Protein AF-A0A3N9TBX3-F1 (afdb_monomer_lite)

InterPro domains:
  IPR031892 Abi component, membrane-anchored ion channel RexB [PF15968] (1-116)

Secondary structure (DSSP, 8-state):
--TT--GGGSHHHHHHHHHHHHHHHHHHHHHHHHHHHH---TTHHHHHHTTHHHHHHHHHHHHHHHHHHHHHHHHHHHTT---TTHHHHHHHHHHHHHHHHHHHHHHHHHHHHTT-

Structure (mmCIF, N/CA/C/O backbone):
data_AF-A0A3N9TBX3-F1
#
_entry.id   AF-A0A3N9TBX3-F1
#
loop_
_atom_site.group_PDB
_atom_site.id
_atom_site.type_symbol
_atom_site.label_atom_id
_atom_site.label_alt_id
_atom_site.label_comp_id
_atom_site.label_asym_id
_atom_site.label_entity_id
_atom_site.label_seq_id
_atom_site.pdbx_PDB_ins_code
_atom_site.Cartn_x
_atom_site.Cartn_y
_atom_site.Cartn_z
_atom_site.occupancy
_atom_site.B_iso_or_equiv
_atom_site.auth_seq_id
_atom_site.auth_comp_id
_atom_site.auth_asym_id
_atom_site.auth_atom_id
_atom_site.pdbx_PDB_model_num
ATOM 1 N N . TYR A 1 1 ? -6.651 7.369 -26.251 1.00 46.34 1 TYR A N 1
ATOM 2 C CA . TYR A 1 1 ? -5.213 7.118 -26.466 1.00 46.34 1 TYR A CA 1
ATOM 3 C C . TYR A 1 1 ? -4.564 8.477 -26.693 1.00 46.34 1 TYR A C 1
ATOM 5 O O . TYR A 1 1 ? -4.823 9.072 -27.727 1.00 46.34 1 TYR A O 1
ATOM 13 N N . ILE A 1 2 ? -3.878 9.047 -25.696 1.00 44.91 2 ILE A N 1
ATOM 14 C CA . ILE A 1 2 ? -3.296 10.399 -25.801 1.00 44.91 2 ILE A CA 1
ATOM 15 C C . ILE A 1 2 ? -1.804 10.235 -26.137 1.00 44.91 2 ILE A C 1
ATOM 17 O O . ILE A 1 2 ? -1.061 9.719 -25.299 1.00 44.91 2 ILE A O 1
ATOM 21 N N . PRO A 1 3 ? -1.350 10.598 -27.349 1.00 40.47 3 PRO A N 1
ATOM 22 C CA . PRO A 1 3 ? 0.051 10.475 -27.733 1.00 40.47 3 PRO A CA 1
ATOM 23 C C . PRO A 1 3 ? 0.861 11.570 -27.022 1.00 40.47 3 PRO A C 1
ATOM 25 O O . PRO A 1 3 ? 0.554 12.749 -27.152 1.00 40.47 3 PRO A O 1
ATOM 28 N N . GLY A 1 4 ? 1.867 11.182 -26.232 1.00 47.19 4 GLY A N 1
ATOM 29 C CA . GLY A 1 4 ? 2.751 12.113 -25.508 1.00 47.19 4 GLY A CA 1
ATOM 30 C C . GLY A 1 4 ? 2.818 11.895 -23.994 1.00 47.19 4 GLY A C 1
ATOM 31 O O . GLY A 1 4 ? 3.820 12.236 -23.379 1.00 47.19 4 GLY A O 1
ATOM 32 N N . VAL A 1 5 ? 1.831 11.221 -23.394 1.00 52.00 5 VAL A N 1
ATOM 33 C CA . VAL A 1 5 ? 1.862 10.780 -21.980 1.00 52.00 5 VAL A CA 1
ATOM 34 C C . VAL A 1 5 ? 2.450 9.371 -21.878 1.00 52.00 5 VAL A C 1
ATOM 36 O O . VAL A 1 5 ? 1.905 8.463 -21.257 1.00 52.00 5 VAL A O 1
ATOM 39 N N . SER A 1 6 ? 3.565 9.144 -22.570 1.00 51.53 6 SER A N 1
ATOM 40 C CA . SER A 1 6 ? 4.293 7.893 -22.431 1.00 51.53 6 SER A CA 1
ATOM 41 C C . SER A 1 6 ? 5.293 8.061 -21.298 1.00 51.53 6 SER A C 1
ATOM 43 O O . SER A 1 6 ? 6.349 8.665 -21.477 1.00 51.53 6 SER A O 1
ATOM 45 N N . PHE A 1 7 ? 5.012 7.457 -20.142 1.00 53.84 7 PHE A N 1
ATOM 46 C CA . PHE A 1 7 ? 5.987 7.289 -19.052 1.00 53.84 7 PHE A CA 1
ATOM 47 C C . PHE A 1 7 ? 7.228 6.471 -19.471 1.00 53.84 7 PHE A C 1
ATOM 49 O O . PHE A 1 7 ? 8.077 6.146 -18.647 1.00 53.84 7 PHE A O 1
ATOM 56 N N . SER A 1 8 ? 7.371 6.155 -20.762 1.00 53.53 8 SER A N 1
ATOM 57 C CA . SER A 1 8 ? 8.528 5.494 -21.342 1.00 53.53 8 SER A CA 1
ATOM 58 C C . SER A 1 8 ? 9.837 6.270 -21.207 1.00 53.53 8 SER A C 1
ATOM 60 O O . SER A 1 8 ? 10.879 5.632 -21.271 1.00 53.53 8 SER A O 1
ATOM 62 N N . ALA A 1 9 ? 9.801 7.591 -21.003 1.00 55.62 9 ALA A N 1
ATOM 63 C CA . ALA A 1 9 ? 11.009 8.408 -20.848 1.00 55.62 9 ALA A CA 1
ATOM 64 C C . ALA A 1 9 ? 11.557 8.470 -19.404 1.00 55.62 9 ALA A C 1
ATOM 66 O O . ALA A 1 9 ? 12.720 8.801 -19.224 1.00 55.62 9 ALA A O 1
ATOM 67 N N . HIS A 1 10 ? 10.748 8.153 -18.381 1.00 66.12 10 HIS A N 1
ATOM 68 C CA . HIS A 1 10 ? 11.128 8.257 -16.958 1.00 66.12 10 HIS A CA 1
ATOM 69 C C . HIS A 1 10 ? 10.683 7.016 -16.159 1.00 66.12 10 HIS A C 1
ATOM 71 O O . HIS A 1 10 ? 10.139 7.126 -15.058 1.00 66.12 10 HIS A O 1
ATOM 77 N N . ARG A 1 11 ? 10.871 5.816 -16.729 1.00 68.50 11 ARG A N 1
ATOM 78 C CA . ARG A 1 11 ? 10.445 4.546 -16.106 1.00 68.50 11 ARG A CA 1
ATOM 79 C C . ARG A 1 11 ? 11.162 4.267 -14.793 1.00 68.50 11 ARG A C 1
ATOM 81 O O . ARG A 1 11 ? 10.521 3.802 -13.860 1.00 68.50 11 ARG A O 1
ATOM 88 N N . ASP A 1 12 ? 12.440 4.617 -14.710 1.00 69.25 12 ASP A N 1
ATOM 89 C CA . ASP A 1 12 ? 13.254 4.381 -13.517 1.00 69.25 12 ASP A CA 1
ATOM 90 C C . ASP A 1 12 ? 12.765 5.237 -12.344 1.00 69.25 12 ASP A C 1
ATOM 92 O O . ASP A 1 12 ? 12.558 4.735 -11.240 1.00 69.25 12 ASP A O 1
ATOM 96 N N . GLY A 1 13 ? 12.474 6.518 -12.604 1.00 74.19 13 GLY A N 1
ATOM 97 C CA . GLY A 1 13 ? 11.905 7.427 -11.608 1.00 74.19 13 GLY A CA 1
ATOM 98 C C . GLY A 1 13 ? 10.508 7.000 -11.154 1.00 74.19 13 GLY A C 1
ATOM 99 O O . GLY A 1 13 ? 10.207 7.046 -9.961 1.00 74.19 13 GLY A O 1
ATOM 100 N N . LEU A 1 14 ? 9.669 6.533 -12.083 1.00 76.44 14 LEU A N 1
ATOM 101 C CA . LEU A 1 14 ? 8.318 6.058 -11.778 1.00 76.44 14 LEU A CA 1
ATOM 102 C C . LEU A 1 14 ? 8.330 4.719 -11.023 1.00 76.44 14 LEU A C 1
ATOM 104 O O . LEU A 1 14 ? 7.591 4.545 -10.059 1.00 76.44 14 LEU A O 1
ATOM 108 N N . GLY A 1 15 ? 9.197 3.786 -11.413 1.00 78.88 15 GLY A N 1
ATOM 109 C CA . GLY A 1 15 ? 9.381 2.508 -10.726 1.00 78.88 15 GLY A CA 1
ATOM 110 C C . GLY A 1 15 ? 9.911 2.687 -9.304 1.00 78.88 15 GLY A C 1
ATOM 111 O O . GLY A 1 15 ? 9.353 2.121 -8.363 1.00 78.88 15 GLY A O 1
ATOM 112 N N . ALA A 1 16 ? 10.923 3.544 -9.127 1.00 79.44 16 ALA A N 1
ATOM 113 C CA . ALA A 1 16 ? 11.486 3.866 -7.817 1.00 79.44 16 ALA A CA 1
ATOM 114 C C . ALA A 1 16 ? 10.463 4.543 -6.890 1.00 79.44 16 ALA A C 1
ATOM 116 O O . ALA A 1 16 ? 10.354 4.180 -5.717 1.00 79.44 16 ALA A O 1
ATOM 117 N N . THR A 1 17 ? 9.671 5.491 -7.404 1.00 83.38 17 THR A N 1
ATOM 118 C CA . THR A 1 17 ? 8.619 6.151 -6.610 1.00 83.38 17 THR A CA 1
ATOM 119 C C . THR A 1 17 ? 7.472 5.209 -6.265 1.00 83.38 17 THR A C 1
ATOM 121 O O . THR A 1 17 ? 7.045 5.203 -5.113 1.00 83.38 17 THR A O 1
ATOM 124 N N . LEU A 1 18 ? 7.013 4.369 -7.199 1.00 83.62 18 LEU A N 1
ATOM 125 C CA . LEU A 1 18 ? 5.983 3.362 -6.918 1.00 83.62 18 LEU A CA 1
ATOM 126 C C . LEU A 1 18 ? 6.446 2.330 -5.891 1.00 83.62 18 LEU A C 1
ATOM 128 O O . LEU A 1 18 ? 5.690 1.998 -4.981 1.00 83.62 18 LEU A O 1
ATOM 132 N N . SER A 1 19 ? 7.686 1.848 -6.004 1.00 83.31 19 SER A N 1
ATOM 133 C CA . SER A 1 19 ? 8.257 0.912 -5.034 1.00 83.31 19 SER A CA 1
ATOM 134 C C . SER A 1 19 ? 8.386 1.557 -3.649 1.00 83.31 19 SER A C 1
ATOM 136 O O . SER A 1 19 ? 7.954 0.969 -2.659 1.00 83.31 19 SER A O 1
ATOM 138 N N . SER A 1 20 ? 8.883 2.796 -3.566 1.00 85.94 20 SER A N 1
ATOM 139 C CA . SER A 1 20 ? 9.004 3.527 -2.296 1.00 85.94 20 SER A CA 1
ATOM 140 C C . SER A 1 20 ? 7.641 3.814 -1.649 1.00 85.94 20 SER A C 1
ATOM 142 O O . SER A 1 20 ? 7.452 3.583 -0.451 1.00 85.94 20 SER A O 1
ATOM 144 N N . TYR A 1 21 ? 6.656 4.238 -2.449 1.00 86.12 21 TYR A N 1
ATOM 145 C CA . TYR A 1 21 ? 5.272 4.428 -2.014 1.00 86.1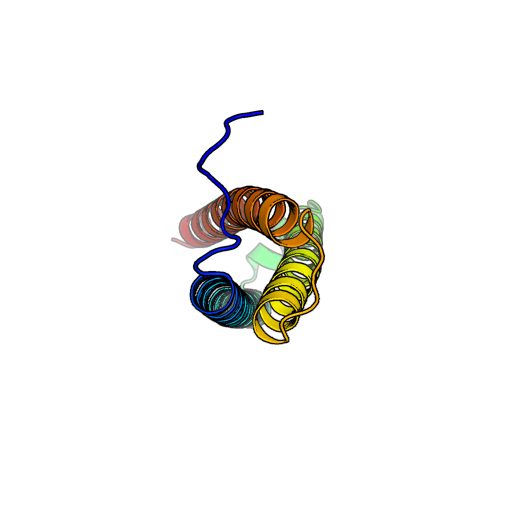2 21 TYR A CA 1
ATOM 146 C C . TYR A 1 21 ? 4.668 3.128 -1.473 1.00 86.12 21 TYR A C 1
ATOM 148 O O . TYR A 1 21 ? 4.186 3.099 -0.340 1.00 86.12 21 TYR A O 1
ATOM 156 N N . ALA A 1 22 ? 4.738 2.046 -2.254 1.00 85.38 22 ALA A N 1
ATOM 157 C CA . ALA A 1 22 ? 4.168 0.763 -1.871 1.00 85.38 22 ALA A CA 1
ATOM 158 C C . ALA A 1 22 ? 4.836 0.209 -0.603 1.00 85.38 22 ALA A C 1
ATOM 160 O O . ALA A 1 22 ? 4.143 -0.208 0.320 1.00 85.38 22 ALA A O 1
ATOM 161 N N . GLY A 1 23 ? 6.167 0.285 -0.508 1.00 84.56 23 GLY A N 1
ATOM 162 C CA . GLY A 1 23 ? 6.913 -0.148 0.675 1.00 84.56 23 GLY A CA 1
ATOM 163 C C . GLY A 1 23 ? 6.541 0.640 1.934 1.00 84.56 23 GLY A C 1
ATOM 164 O O . GLY A 1 23 ? 6.285 0.050 2.984 1.00 84.56 23 GLY A O 1
ATOM 165 N N . THR A 1 24 ? 6.434 1.967 1.823 1.00 87.50 24 THR A N 1
ATOM 166 C CA . THR A 1 24 ? 6.035 2.834 2.945 1.00 87.50 24 THR A CA 1
ATOM 167 C C . THR A 1 24 ? 4.618 2.514 3.417 1.00 87.50 24 THR A C 1
ATOM 169 O O . THR A 1 24 ? 4.368 2.379 4.614 1.00 87.50 24 THR A O 1
ATOM 172 N N . MET A 1 25 ? 3.684 2.339 2.484 1.00 85.50 25 MET A N 1
ATOM 173 C CA . MET A 1 25 ? 2.294 2.035 2.816 1.00 85.50 25 MET A CA 1
ATOM 174 C C . MET A 1 25 ? 2.122 0.626 3.398 1.00 85.50 25 MET A C 1
ATOM 176 O O . MET A 1 2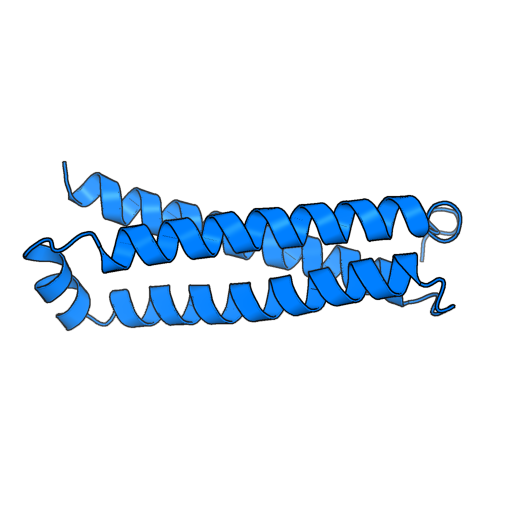5 ? 1.328 0.449 4.320 1.00 85.50 25 MET A O 1
ATOM 180 N N . ILE A 1 26 ? 2.911 -0.360 2.953 1.00 86.69 26 ILE A N 1
ATOM 181 C CA . ILE A 1 26 ? 2.975 -1.686 3.588 1.00 86.69 26 ILE A CA 1
ATOM 182 C C . ILE A 1 26 ? 3.426 -1.562 5.050 1.00 86.69 26 ILE A C 1
ATOM 184 O O . ILE A 1 26 ? 2.814 -2.166 5.931 1.00 86.69 26 ILE A O 1
ATOM 188 N N . ALA A 1 27 ? 4.450 -0.751 5.334 1.00 85.25 27 ALA A N 1
ATOM 189 C CA . ALA A 1 27 ? 4.915 -0.531 6.703 1.00 85.25 27 ALA A CA 1
ATOM 190 C C . ALA A 1 27 ? 3.831 0.113 7.587 1.00 85.25 27 ALA A C 1
ATOM 192 O O . ALA A 1 27 ? 3.609 -0.334 8.714 1.00 85.25 27 ALA A O 1
ATOM 193 N N . ILE A 1 28 ? 3.108 1.110 7.062 1.00 85.44 28 ILE A N 1
ATOM 194 C CA . ILE A 1 28 ? 1.984 1.756 7.761 1.00 85.44 28 ILE A CA 1
ATOM 195 C C . ILE A 1 28 ? 0.856 0.752 8.027 1.00 85.44 28 ILE A C 1
ATOM 197 O O . ILE A 1 28 ? 0.324 0.709 9.138 1.00 85.44 28 ILE A O 1
ATOM 201 N N . LEU A 1 29 ? 0.517 -0.092 7.046 1.00 82.00 29 LEU A N 1
ATOM 202 C CA . LEU A 1 29 ? -0.473 -1.154 7.221 1.00 82.00 29 LEU A CA 1
ATOM 203 C C . LEU A 1 29 ? -0.050 -2.114 8.346 1.00 82.00 29 LEU A C 1
ATOM 205 O O . LEU A 1 29 ? -0.828 -2.362 9.264 1.00 82.00 29 LEU A O 1
ATOM 209 N N . ILE A 1 30 ? 1.189 -2.609 8.340 1.00 82.88 30 ILE A N 1
ATOM 210 C CA . ILE A 1 30 ? 1.679 -3.518 9.390 1.00 82.88 30 ILE A CA 1
ATOM 211 C C . ILE A 1 30 ? 1.624 -2.853 10.773 1.00 82.88 30 ILE A C 1
ATOM 213 O O . ILE A 1 30 ? 1.179 -3.480 11.740 1.00 82.88 30 ILE A O 1
ATOM 217 N N . ALA A 1 31 ? 2.026 -1.583 10.879 1.00 82.69 31 ALA A N 1
ATOM 218 C CA . ALA A 1 31 ? 1.977 -0.834 12.132 1.00 82.69 31 ALA A CA 1
ATOM 219 C C . ALA A 1 31 ? 0.540 -0.702 12.663 1.00 82.69 31 ALA A C 1
ATOM 221 O O . ALA A 1 31 ? 0.277 -0.981 13.833 1.00 82.69 31 ALA A O 1
ATOM 222 N N . ALA A 1 32 ? -0.407 -0.350 11.794 1.00 77.69 32 ALA A N 1
ATOM 223 C CA . ALA A 1 32 ? -1.813 -0.218 12.152 1.00 77.69 32 ALA A CA 1
ATOM 224 C C . ALA A 1 32 ? -2.477 -1.566 12.494 1.00 77.69 32 ALA A C 1
ATOM 226 O O . ALA A 1 32 ? -3.255 -1.635 13.445 1.00 77.69 32 ALA A O 1
ATOM 227 N N . LEU A 1 33 ? -2.125 -2.659 11.805 1.00 75.94 33 LEU A N 1
ATOM 228 C CA . LEU A 1 33 ? -2.577 -4.010 12.158 1.00 75.94 33 LEU A CA 1
ATOM 229 C C . LEU A 1 33 ? -2.048 -4.424 13.539 1.00 75.94 33 LEU A C 1
ATOM 231 O O . LEU A 1 33 ? -2.792 -4.954 14.363 1.00 75.94 33 LEU A O 1
ATOM 235 N N . THR A 1 34 ? -0.773 -4.140 13.811 1.00 79.38 34 THR A N 1
ATOM 236 C CA . THR A 1 34 ? -0.143 -4.409 15.112 1.00 79.38 34 THR A CA 1
ATOM 237 C C . THR A 1 34 ? -0.818 -3.605 16.221 1.00 79.38 34 THR A C 1
ATOM 239 O O . THR A 1 34 ? -1.106 -4.155 17.282 1.00 79.38 34 THR A O 1
ATOM 242 N N . PHE A 1 35 ? -1.142 -2.334 15.967 1.00 75.25 35 PHE A N 1
ATOM 243 C CA . PHE A 1 35 ? -1.913 -1.500 16.890 1.00 75.25 35 PHE A CA 1
ATOM 244 C C . PHE A 1 35 ? -3.314 -2.076 17.149 1.00 75.25 35 PHE A C 1
ATOM 246 O O . PHE A 1 35 ? -3.743 -2.166 18.298 1.00 75.25 35 PHE A O 1
ATOM 253 N N . LEU A 1 36 ? -4.003 -2.536 16.103 1.00 71.56 36 LEU A N 1
ATOM 254 C CA . LEU A 1 36 ? -5.341 -3.119 16.204 1.00 71.56 36 LEU A CA 1
ATOM 255 C C . LEU A 1 36 ? -5.347 -4.448 16.981 1.00 71.56 36 LEU A C 1
ATOM 257 O O . LEU A 1 36 ? -6.248 -4.676 17.784 1.00 71.56 36 LEU A O 1
ATOM 261 N N . ILE A 1 37 ? -4.336 -5.304 16.792 1.00 69.88 37 ILE A N 1
ATOM 262 C CA . ILE A 1 37 ? -4.169 -6.566 17.541 1.00 69.88 37 ILE A CA 1
ATOM 263 C C . ILE A 1 37 ? -3.733 -6.300 18.991 1.00 69.88 37 ILE A C 1
ATOM 265 O O . ILE A 1 37 ? -4.195 -6.977 19.912 1.00 69.88 37 ILE A O 1
ATOM 269 N N . GLY A 1 38 ? -2.837 -5.332 19.201 1.00 66.12 38 GLY A N 1
ATOM 270 C CA . GLY A 1 38 ? -2.297 -4.968 20.512 1.00 66.12 38 GLY A CA 1
ATOM 271 C C . GLY A 1 38 ? -3.287 -4.213 21.403 1.00 66.12 38 GLY A C 1
ATOM 272 O O . GLY A 1 38 ? -3.210 -4.315 22.628 1.00 66.12 38 GLY A O 1
ATOM 273 N N . SER A 1 39 ? -4.251 -3.501 20.811 1.00 64.44 39 SER A N 1
ATOM 274 C CA . SER A 1 39 ? -5.349 -2.849 21.527 1.00 64.44 39 SER A CA 1
ATOM 275 C C . SER A 1 39 ? -6.285 -3.909 22.115 1.00 64.44 39 SER A C 1
ATOM 277 O O . SER A 1 39 ? -7.240 -4.355 21.494 1.00 64.44 39 SER A O 1
ATOM 279 N N . ARG A 1 40 ? -6.010 -4.387 23.331 1.00 53.81 40 ARG A N 1
ATOM 280 C CA . ARG A 1 40 ? -6.816 -5.412 24.017 1.00 53.81 40 ARG A CA 1
ATOM 281 C C . ARG A 1 40 ? -7.999 -4.771 24.756 1.00 53.81 40 ARG A C 1
ATOM 283 O O . ARG A 1 40 ? -8.110 -4.877 25.975 1.00 53.81 40 ARG A O 1
ATOM 290 N N . THR A 1 41 ? -8.891 -4.096 24.034 1.00 55.69 41 THR A N 1
ATOM 291 C CA . THR A 1 41 ? -10.038 -3.391 24.638 1.00 55.69 41 THR A CA 1
ATOM 292 C C . THR A 1 41 ? -11.281 -4.286 24.689 1.00 55.69 41 THR A C 1
ATOM 294 O O . THR A 1 41 ? -11.682 -4.874 23.686 1.00 55.69 41 THR A O 1
ATOM 297 N N . ARG A 1 42 ? -11.950 -4.366 25.854 1.00 53.53 42 ARG A N 1
ATOM 298 C CA . ARG A 1 42 ? -13.162 -5.187 26.117 1.00 53.53 42 ARG A CA 1
ATOM 299 C C . ARG A 1 42 ? -14.314 -4.996 25.104 1.00 53.53 42 ARG A C 1
ATOM 301 O O . ARG A 1 42 ? -15.160 -5.878 25.002 1.00 53.53 42 ARG A O 1
ATOM 308 N N . ARG A 1 43 ? -14.354 -3.893 24.340 1.00 52.97 43 ARG A N 1
ATOM 309 C CA . ARG A 1 43 ? -15.338 -3.646 23.260 1.00 52.97 43 ARG A CA 1
ATOM 310 C C . ARG A 1 43 ? -14.974 -4.243 21.899 1.00 52.97 43 ARG A C 1
ATOM 312 O O . ARG A 1 43 ? -15.895 -4.520 21.137 1.00 52.97 43 ARG A O 1
ATOM 319 N N . LEU A 1 44 ? -13.704 -4.544 21.611 1.00 52.88 44 LEU A N 1
ATOM 320 C CA . LEU A 1 44 ? -13.350 -5.288 20.394 1.00 52.88 44 LEU A CA 1
ATOM 321 C C . LEU A 1 44 ? -13.945 -6.697 20.406 1.00 52.88 44 LEU A C 1
ATOM 323 O O . LEU A 1 44 ? -14.255 -7.223 19.349 1.00 52.88 44 LEU A O 1
ATOM 327 N N . ALA A 1 45 ? -14.201 -7.279 21.582 1.00 51.81 45 ALA A N 1
ATOM 328 C CA . ALA A 1 45 ? -14.944 -8.533 21.695 1.00 51.81 45 ALA A CA 1
ATOM 329 C C . ALA A 1 45 ? -16.409 -8.404 21.222 1.00 51.81 45 ALA A C 1
ATOM 331 O O . ALA A 1 45 ? -16.895 -9.303 20.547 1.00 51.81 45 ALA A O 1
ATOM 332 N N . LYS A 1 46 ? -17.077 -7.269 21.492 1.00 48.97 46 LYS A N 1
ATOM 333 C CA . LYS A 1 46 ? -18.448 -6.983 21.018 1.00 48.97 46 LYS A CA 1
ATOM 334 C C . LYS A 1 46 ? -18.505 -6.633 19.526 1.00 48.97 46 LYS A C 1
ATOM 336 O O . LYS A 1 46 ? -19.432 -7.038 18.839 1.00 48.97 46 LYS A O 1
ATOM 341 N N . ILE A 1 47 ? -17.501 -5.924 19.005 1.00 52.41 47 ILE A N 1
ATOM 342 C CA . ILE A 1 47 ? -17.392 -5.601 17.567 1.00 52.41 47 ILE A CA 1
ATOM 343 C C . ILE A 1 47 ? -16.973 -6.844 16.751 1.00 52.41 47 ILE A C 1
ATOM 345 O O . ILE A 1 47 ? -17.388 -7.018 15.604 1.00 52.41 47 ILE A O 1
ATOM 349 N N . ARG A 1 48 ? -16.206 -7.759 17.360 1.00 52.03 48 ARG A N 1
ATOM 350 C CA . ARG A 1 48 ? -15.885 -9.094 16.828 1.00 52.03 48 ARG A CA 1
ATOM 351 C C . ARG A 1 48 ? -17.123 -9.988 16.704 1.00 52.03 48 ARG A C 1
ATOM 353 O O . ARG A 1 48 ? -17.182 -10.783 15.774 1.00 52.03 48 ARG A O 1
ATOM 360 N N . GLU A 1 49 ? -18.108 -9.824 17.585 1.00 51.25 49 GLU A N 1
ATOM 361 C CA . GLU A 1 49 ? -19.385 -10.558 17.562 1.00 51.25 49 GLU A CA 1
ATOM 362 C C . GLU A 1 49 ? -20.316 -10.099 16.418 1.00 51.25 49 GLU A C 1
ATOM 364 O O . GLU A 1 49 ? -21.100 -10.891 15.909 1.00 51.25 49 GLU A O 1
ATOM 369 N N . TYR A 1 50 ? -20.159 -8.860 15.932 1.00 53.75 50 TYR A N 1
ATOM 370 C CA . TYR A 1 50 ? -20.918 -8.297 14.801 1.00 53.75 50 TYR A CA 1
ATOM 371 C C . TYR A 1 50 ? -20.274 -8.526 13.415 1.00 53.75 50 TYR A C 1
ATOM 373 O O . TYR A 1 50 ? -20.779 -8.033 12.409 1.00 53.75 50 TYR A O 1
ATOM 381 N N . GLY A 1 51 ? -19.144 -9.243 13.324 1.00 59.25 51 GLY A N 1
ATOM 382 C CA . GLY A 1 51 ? -18.469 -9.558 12.051 1.00 59.25 51 GLY A CA 1
ATOM 383 C C . GLY A 1 51 ? -17.680 -8.403 11.407 1.00 59.25 51 GLY A C 1
ATOM 384 O O . GLY A 1 51 ? -16.933 -8.622 10.451 1.00 59.25 51 GLY A O 1
ATOM 385 N N . TYR A 1 52 ? -17.763 -7.190 11.961 1.00 62.62 52 TYR A N 1
ATOM 386 C CA . TYR A 1 52 ? -17.086 -5.995 11.443 1.00 62.62 52 TYR A CA 1
ATOM 387 C C . TYR A 1 52 ? -15.555 -6.123 11.490 1.00 62.62 52 TYR A C 1
ATOM 389 O O . TYR A 1 52 ? -14.859 -5.761 10.544 1.00 62.62 52 TYR A O 1
ATOM 397 N N . MET A 1 53 ? -15.020 -6.734 12.553 1.00 63.75 53 MET A N 1
ATOM 398 C CA . MET A 1 53 ? -13.576 -6.941 12.707 1.00 63.75 53 MET A CA 1
ATOM 399 C C . MET A 1 53 ? -13.004 -7.885 11.632 1.00 63.75 53 MET A C 1
ATOM 401 O O . MET A 1 53 ? -11.894 -7.674 11.151 1.00 63.75 53 MET A O 1
ATOM 405 N N . THR A 1 54 ? -13.781 -8.885 11.200 1.00 65.44 54 THR A N 1
ATOM 406 C CA . THR A 1 54 ? -13.397 -9.801 10.115 1.00 65.44 54 THR A CA 1
ATOM 407 C C . THR A 1 54 ? -13.341 -9.073 8.775 1.00 65.44 54 THR A C 1
ATOM 409 O O . THR A 1 54 ? -12.389 -9.258 8.023 1.00 65.44 54 THR A O 1
ATOM 412 N N . SER A 1 55 ? -14.312 -8.195 8.497 1.00 69.19 55 SER A N 1
ATOM 413 C CA . SER A 1 55 ? -14.317 -7.388 7.271 1.00 69.19 55 SER A CA 1
ATOM 414 C C . SER A 1 55 ? -13.104 -6.460 7.193 1.00 69.19 55 SER A C 1
ATOM 416 O O . SER A 1 55 ? -12.469 -6.381 6.145 1.00 69.19 55 SER A O 1
ATOM 418 N N . VAL A 1 56 ? -12.739 -5.799 8.298 1.00 72.19 56 VAL A N 1
ATOM 419 C CA . VAL A 1 56 ? -11.562 -4.912 8.349 1.00 72.19 56 VAL A CA 1
ATOM 420 C C . VAL A 1 56 ? -10.273 -5.693 8.079 1.00 72.19 56 VAL A C 1
ATOM 422 O O . VAL A 1 56 ? -9.450 -5.253 7.281 1.00 72.19 56 VAL A O 1
ATOM 425 N N . VAL A 1 57 ? -10.113 -6.880 8.677 1.00 72.81 57 VAL A N 1
ATOM 426 C CA . VAL A 1 57 ? -8.937 -7.742 8.455 1.00 72.81 57 VAL A CA 1
ATOM 427 C C . VAL A 1 57 ? -8.855 -8.235 7.006 1.00 72.81 57 VAL A C 1
ATOM 429 O O . VAL A 1 57 ? -7.765 -8.261 6.438 1.00 72.81 57 VAL A O 1
ATOM 432 N N . ILE A 1 58 ? -9.987 -8.587 6.386 1.00 76.62 58 ILE A N 1
ATOM 433 C CA . ILE A 1 58 ? -10.030 -9.015 4.978 1.00 76.62 58 ILE A CA 1
ATOM 434 C C . ILE A 1 58 ? -9.610 -7.875 4.047 1.00 76.62 58 ILE A C 1
ATOM 436 O O . ILE A 1 58 ? -8.779 -8.094 3.169 1.00 76.62 58 ILE A O 1
ATOM 440 N N . VAL A 1 59 ? -10.133 -6.661 4.247 1.00 78.50 59 VAL A N 1
ATOM 441 C CA . VAL A 1 59 ? -9.741 -5.497 3.433 1.00 78.50 59 VAL A CA 1
ATOM 442 C C . VAL A 1 59 ? -8.256 -5.185 3.634 1.00 78.50 59 VAL A C 1
ATOM 444 O O . VAL A 1 59 ? -7.551 -4.959 2.658 1.00 78.50 59 VAL A O 1
ATOM 447 N N . TYR A 1 60 ? -7.747 -5.289 4.866 1.00 77.88 60 TYR A N 1
ATOM 448 C CA . TYR A 1 60 ? -6.316 -5.167 5.160 1.00 77.88 60 TYR A CA 1
ATOM 449 C C . TYR A 1 60 ? -5.458 -6.173 4.383 1.00 77.88 60 TYR A C 1
ATOM 451 O O . TYR A 1 60 ? -4.438 -5.801 3.802 1.00 77.88 60 TYR A O 1
ATOM 459 N N . ALA A 1 61 ? -5.869 -7.443 4.363 1.00 76.25 61 ALA A N 1
ATOM 460 C CA . ALA A 1 61 ? -5.161 -8.501 3.650 1.00 76.25 61 ALA A CA 1
ATOM 461 C C . ALA A 1 61 ? -5.207 -8.297 2.126 1.00 76.25 61 ALA A C 1
ATOM 463 O O . ALA A 1 61 ? -4.191 -8.469 1.456 1.00 76.25 61 ALA A O 1
ATOM 464 N N . LEU A 1 62 ? -6.357 -7.883 1.582 1.00 81.56 62 LEU A N 1
ATOM 465 C CA . LEU A 1 62 ? -6.507 -7.569 0.159 1.00 81.56 62 LEU A CA 1
ATOM 466 C C . LEU A 1 62 ? -5.632 -6.380 -0.249 1.00 81.56 62 LEU A C 1
ATOM 468 O O . LEU A 1 62 ? -4.892 -6.483 -1.225 1.00 81.56 62 LEU A O 1
ATOM 472 N N . SER A 1 63 ? -5.640 -5.296 0.532 1.00 82.94 63 SER A N 1
ATOM 473 C CA . SER A 1 63 ? -4.759 -4.151 0.299 1.00 82.94 63 SER A CA 1
ATOM 474 C C . SER A 1 63 ? -3.288 -4.549 0.393 1.00 82.94 63 SER A C 1
ATOM 476 O O . SER A 1 63 ? -2.498 -4.145 -0.449 1.00 82.94 63 SER A O 1
ATOM 478 N N . PHE A 1 64 ? -2.896 -5.400 1.344 1.00 81.25 64 PHE A N 1
ATOM 479 C CA . PHE A 1 64 ? -1.514 -5.879 1.432 1.00 81.25 64 PHE A CA 1
ATOM 480 C C . PHE A 1 64 ? -1.057 -6.609 0.157 1.00 81.25 64 PHE A C 1
ATOM 482 O O . PHE A 1 64 ? 0.042 -6.358 -0.336 1.00 81.25 64 PHE A O 1
ATOM 489 N N . VAL A 1 65 ? -1.903 -7.477 -0.409 1.00 84.00 65 VAL A N 1
ATOM 490 C CA . VAL A 1 65 ? -1.606 -8.171 -1.675 1.00 84.00 65 VAL A CA 1
ATOM 491 C C . VAL A 1 65 ? -1.521 -7.184 -2.841 1.00 84.00 65 VAL A C 1
ATOM 493 O O . VAL A 1 65 ? -0.605 -7.280 -3.658 1.00 84.00 65 VAL A O 1
ATOM 496 N N . GLU A 1 66 ? -2.434 -6.216 -2.901 1.00 83.12 66 GLU A N 1
ATOM 497 C CA . GLU A 1 66 ? -2.470 -5.189 -3.945 1.00 83.12 66 GLU A CA 1
ATOM 498 C C . GLU A 1 66 ? -1.210 -4.308 -3.922 1.00 83.12 66 GLU A C 1
ATOM 500 O O . GLU A 1 66 ? -0.548 -4.125 -4.946 1.00 83.12 66 GLU A O 1
ATOM 505 N N . LEU A 1 67 ? -0.803 -3.852 -2.734 1.00 82.88 67 LEU A N 1
ATOM 506 C CA . LEU A 1 67 ? 0.434 -3.100 -2.547 1.00 82.88 67 LEU A CA 1
ATOM 507 C C . LEU A 1 67 ? 1.684 -3.942 -2.813 1.00 82.88 67 LEU A C 1
ATOM 509 O O . LEU A 1 67 ? 2.655 -3.422 -3.358 1.00 82.88 67 LEU A O 1
ATOM 513 N N . GLY A 1 68 ? 1.668 -5.233 -2.477 1.00 82.44 68 GLY A N 1
ATOM 514 C CA . GLY A 1 68 ? 2.734 -6.162 -2.847 1.00 82.44 68 GLY A CA 1
ATOM 515 C C . GLY A 1 68 ? 2.895 -6.255 -4.366 1.00 82.44 68 GLY A C 1
ATOM 516 O O . GLY A 1 68 ? 3.999 -6.094 -4.885 1.00 82.44 68 GLY A O 1
ATOM 517 N N . ALA A 1 69 ? 1.792 -6.427 -5.100 1.00 81.38 69 ALA A N 1
ATOM 518 C CA . ALA A 1 69 ? 1.804 -6.433 -6.562 1.00 81.38 69 ALA A CA 1
ATOM 519 C C . ALA A 1 69 ? 2.293 -5.094 -7.143 1.00 81.38 69 ALA A C 1
ATOM 521 O O . ALA A 1 69 ? 3.082 -5.086 -8.092 1.00 81.38 69 ALA A O 1
ATOM 522 N N . LEU A 1 70 ? 1.889 -3.967 -6.546 1.00 84.12 70 LEU A N 1
ATOM 523 C CA . LEU A 1 70 ? 2.347 -2.633 -6.935 1.00 84.12 70 LEU A CA 1
ATOM 524 C C . LEU A 1 70 ? 3.853 -2.447 -6.695 1.00 84.12 70 LEU A C 1
ATOM 526 O O . LEU A 1 70 ? 4.552 -1.909 -7.555 1.00 84.12 70 LEU A O 1
ATOM 530 N N . PHE A 1 71 ? 4.365 -2.938 -5.565 1.00 81.88 71 PHE A N 1
ATOM 531 C CA . PHE A 1 71 ? 5.787 -2.915 -5.226 1.00 81.88 71 PHE A CA 1
ATOM 532 C C . PHE A 1 71 ? 6.616 -3.695 -6.251 1.00 81.88 71 PHE A C 1
ATOM 534 O O . PHE A 1 71 ? 7.600 -3.173 -6.778 1.00 81.88 71 PHE A O 1
ATOM 541 N N . PHE A 1 72 ? 6.180 -4.910 -6.601 1.00 79.94 72 PHE A N 1
ATOM 542 C CA . PHE A 1 72 ? 6.825 -5.709 -7.643 1.00 79.94 72 PHE A CA 1
ATOM 543 C 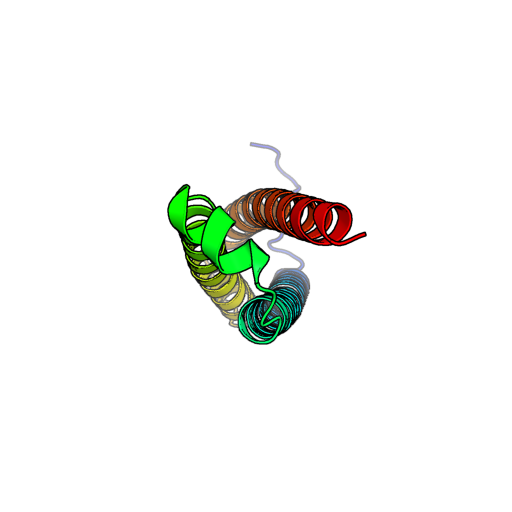C . PHE A 1 72 ? 6.714 -5.061 -9.028 1.00 79.94 72 PHE A C 1
ATOM 545 O O . PHE A 1 72 ? 7.698 -5.054 -9.761 1.00 79.94 72 PHE A O 1
ATOM 552 N N . CYS A 1 73 ? 5.580 -4.446 -9.382 1.00 78.88 73 CYS A N 1
ATOM 553 C CA . CYS A 1 73 ? 5.468 -3.647 -10.609 1.00 78.88 73 CYS A CA 1
ATOM 554 C C . CYS A 1 73 ? 6.464 -2.478 -10.635 1.00 78.88 73 CYS A C 1
ATOM 556 O O . CYS A 1 73 ? 7.085 -2.231 -11.669 1.00 78.88 73 CYS A O 1
ATOM 558 N N . GLY A 1 74 ? 6.660 -1.790 -9.506 1.00 76.25 74 GLY A N 1
ATOM 559 C CA . GLY A 1 74 ? 7.668 -0.738 -9.364 1.00 76.25 74 GLY A CA 1
ATOM 560 C C . GLY A 1 74 ? 9.092 -1.254 -9.596 1.00 76.25 74 GLY A C 1
ATOM 561 O O . GLY A 1 74 ? 9.852 -0.648 -10.351 1.00 76.25 74 GLY A O 1
ATOM 562 N N . LEU A 1 75 ? 9.432 -2.418 -9.032 1.00 76.25 75 LEU A N 1
ATOM 563 C CA . LEU A 1 75 ? 10.727 -3.071 -9.257 1.00 76.25 75 LEU A CA 1
ATOM 564 C C . LEU A 1 75 ? 10.915 -3.543 -10.706 1.00 76.25 75 LEU A C 1
ATOM 566 O O . LEU A 1 75 ? 12.002 -3.396 -11.259 1.00 76.25 75 LEU A O 1
ATOM 570 N N . LEU A 1 76 ? 9.871 -4.073 -11.347 1.00 75.31 76 LEU A N 1
ATOM 571 C CA . LEU A 1 76 ? 9.924 -4.498 -12.751 1.00 75.31 76 LEU A CA 1
ATOM 572 C C . LEU A 1 76 ? 10.140 -3.312 -13.701 1.00 75.31 76 LEU A C 1
ATOM 574 O O . LEU A 1 76 ? 10.868 -3.442 -14.686 1.00 75.31 76 LEU A O 1
ATOM 578 N N . LEU A 1 77 ? 9.545 -2.156 -13.388 1.00 73.62 77 LEU A N 1
ATOM 579 C CA . LEU A 1 77 ? 9.779 -0.904 -14.109 1.00 73.62 77 LEU A CA 1
ATOM 580 C C . LEU A 1 77 ? 11.222 -0.413 -13.950 1.00 73.62 77 LEU A C 1
ATOM 582 O O . LEU A 1 77 ? 11.808 0.023 -14.937 1.00 73.62 77 LEU A O 1
ATOM 586 N N . LEU A 1 78 ? 11.798 -0.544 -12.749 1.00 71.88 78 LEU A N 1
ATOM 587 C CA . LEU A 1 78 ? 13.202 -0.219 -12.472 1.00 71.88 78 LEU A CA 1
ATOM 588 C C . LEU A 1 78 ? 14.176 -1.203 -13.147 1.00 71.88 78 LEU A C 1
ATOM 590 O O . LEU A 1 78 ? 15.255 -0.817 -13.581 1.00 71.88 78 LEU A O 1
ATOM 594 N N . SER A 1 79 ? 13.787 -2.472 -13.289 1.00 64.75 79 SER A N 1
ATOM 595 C CA . SER A 1 79 ? 14.579 -3.514 -13.959 1.00 64.75 79 SER A CA 1
ATOM 596 C C . SER A 1 79 ? 14.583 -3.399 -15.497 1.00 64.75 79 SER A C 1
ATOM 598 O O . SER A 1 79 ? 15.098 -4.291 -16.173 1.00 64.75 79 SER A O 1
ATOM 600 N N . SER A 1 80 ? 14.021 -2.325 -16.068 1.00 63.22 80 SER A N 1
ATOM 601 C CA . SER A 1 80 ? 14.009 -2.028 -17.509 1.00 63.22 80 SER A CA 1
ATOM 602 C C . SER A 1 80 ? 13.321 -3.075 -18.410 1.00 63.22 80 SER A C 1
ATOM 604 O O . SER A 1 80 ? 13.554 -3.115 -19.620 1.00 63.22 80 SER A O 1
ATOM 606 N N . ILE A 1 81 ? 12.416 -3.905 -17.869 1.00 58.00 81 ILE A N 1
ATOM 607 C CA . ILE A 1 81 ? 11.635 -4.855 -18.681 1.00 58.00 81 ILE A CA 1
ATOM 608 C C . ILE A 1 81 ? 10.681 -4.073 -19.599 1.00 58.00 81 ILE A C 1
ATOM 610 O O . ILE A 1 81 ? 9.830 -3.295 -19.161 1.00 58.00 81 ILE A O 1
ATOM 614 N N . SER A 1 82 ? 10.844 -4.255 -20.911 1.00 51.25 82 SER A N 1
ATOM 615 C CA . SER A 1 82 ? 10.250 -3.430 -21.967 1.00 51.25 82 SER A CA 1
ATOM 616 C C . SER A 1 82 ? 8.784 -3.772 -22.279 1.00 51.25 82 SER A C 1
ATOM 618 O O . SER A 1 82 ? 8.418 -4.055 -23.413 1.00 51.25 82 SER A O 1
ATOM 620 N N . GLY A 1 83 ? 7.897 -3.680 -21.288 1.00 58.09 83 GLY A N 1
ATOM 621 C CA . GLY A 1 83 ? 6.448 -3.744 -21.507 1.00 58.09 83 GLY A CA 1
ATOM 622 C C . GLY A 1 83 ? 5.820 -2.350 -21.545 1.00 58.09 83 GLY A C 1
ATOM 623 O O . GLY A 1 83 ? 5.679 -1.718 -20.502 1.00 58.09 83 GLY A O 1
ATOM 624 N N . TYR A 1 84 ? 5.388 -1.866 -22.718 1.00 56.72 84 TYR A N 1
ATOM 625 C CA . TYR A 1 84 ? 4.748 -0.539 -22.872 1.00 56.72 84 TYR A CA 1
ATOM 626 C C . TYR A 1 84 ? 3.460 -0.386 -22.029 1.00 56.72 84 TYR A C 1
ATOM 628 O O . TYR A 1 84 ? 3.064 0.726 -21.698 1.00 56.72 84 TYR A O 1
ATOM 636 N N . MET A 1 85 ? 2.837 -1.505 -21.637 1.00 64.62 85 MET A N 1
ATOM 637 C CA . MET A 1 85 ? 1.596 -1.553 -20.850 1.00 64.62 85 MET A CA 1
ATOM 638 C C . MET A 1 85 ? 1.805 -1.578 -19.325 1.00 64.62 85 MET A C 1
ATOM 640 O O . MET A 1 85 ? 0.886 -1.237 -18.585 1.00 64.62 85 MET A O 1
ATOM 644 N N . ILE A 1 86 ? 2.998 -1.950 -18.845 1.00 66.44 86 ILE A N 1
ATOM 645 C CA . ILE A 1 86 ? 3.298 -2.101 -17.409 1.00 66.44 86 ILE A CA 1
ATOM 646 C C . ILE A 1 86 ? 3.096 -0.788 -16.626 1.00 66.44 86 ILE A C 1
ATOM 648 O O . ILE A 1 86 ? 2.408 -0.822 -15.606 1.00 66.44 86 ILE A O 1
ATOM 652 N N . PRO A 1 87 ? 3.603 0.382 -17.073 1.00 64.94 87 PRO A N 1
ATOM 653 C CA . PRO A 1 87 ? 3.451 1.612 -16.295 1.00 64.94 87 PRO A CA 1
ATOM 654 C C . PRO A 1 87 ? 2.000 2.104 -16.216 1.00 64.94 87 PRO A C 1
ATOM 656 O O . PRO A 1 87 ? 1.589 2.627 -15.185 1.00 64.94 87 PRO A O 1
ATOM 659 N N . THR A 1 88 ? 1.188 1.906 -17.259 1.00 69.00 88 THR A N 1
ATOM 660 C CA . THR A 1 88 ? -0.233 2.297 -17.237 1.00 69.00 88 THR A CA 1
ATOM 661 C C . THR A 1 88 ? -1.038 1.442 -16.259 1.00 69.00 88 THR A C 1
ATOM 663 O O . THR A 1 88 ? -1.848 1.975 -15.503 1.00 69.00 88 THR A O 1
ATOM 666 N N . ILE A 1 89 ? -0.783 0.130 -16.236 1.00 71.88 89 ILE A N 1
ATOM 667 C CA . ILE A 1 89 ? -1.415 -0.794 -15.286 1.00 71.88 89 ILE A CA 1
ATOM 668 C C . ILE A 1 89 ? -0.973 -0.460 -13.858 1.00 71.88 89 ILE A C 1
ATOM 670 O O . ILE A 1 89 ? -1.809 -0.389 -12.963 1.00 71.88 89 ILE A O 1
ATOM 674 N N . ALA A 1 90 ? 0.315 -0.173 -13.651 1.00 71.06 90 ALA A N 1
ATOM 675 C CA . ALA A 1 90 ? 0.847 0.179 -12.340 1.00 71.06 90 ALA A CA 1
ATOM 676 C C . ALA A 1 90 ? 0.218 1.466 -11.776 1.00 71.06 90 ALA A C 1
ATOM 678 O O . ALA A 1 90 ? -0.131 1.505 -10.602 1.00 71.06 90 ALA A O 1
ATOM 679 N N . ILE A 1 91 ? -0.007 2.494 -12.603 1.00 70.75 91 ILE A N 1
ATOM 680 C CA . ILE A 1 91 ? -0.703 3.720 -12.172 1.00 70.75 91 ILE A CA 1
ATOM 681 C C . ILE A 1 91 ? -2.173 3.439 -11.833 1.00 70.75 91 ILE A C 1
ATOM 683 O O . ILE A 1 91 ? -2.682 3.976 -10.852 1.00 70.75 91 ILE A O 1
ATOM 687 N N . GLY A 1 92 ? -2.850 2.594 -12.617 1.00 76.12 92 GLY A N 1
ATOM 688 C CA . GLY A 1 92 ? -4.230 2.189 -12.331 1.00 76.12 92 GLY A CA 1
ATOM 689 C C . GLY A 1 92 ? -4.360 1.421 -11.013 1.00 76.12 92 GLY A C 1
ATOM 690 O O . GLY A 1 92 ? -5.274 1.678 -10.236 1.00 76.12 92 GLY A O 1
ATOM 691 N N . ILE A 1 93 ? -3.415 0.525 -10.725 1.00 77.38 93 ILE A N 1
ATOM 692 C CA . ILE A 1 93 ? -3.368 -0.190 -9.443 1.00 77.38 93 ILE A CA 1
ATOM 693 C C . ILE A 1 93 ? -3.015 0.782 -8.311 1.00 77.38 93 ILE A C 1
ATOM 695 O O . ILE A 1 93 ? -3.628 0.725 -7.252 1.00 77.38 93 ILE A O 1
ATOM 699 N N . ALA A 1 94 ? -2.092 1.726 -8.528 1.00 74.81 94 ALA A N 1
ATOM 700 C CA . ALA A 1 94 ? -1.722 2.713 -7.514 1.00 74.81 94 ALA A CA 1
ATOM 701 C C . ALA A 1 94 ? -2.907 3.598 -7.102 1.00 74.81 94 ALA A C 1
ATOM 703 O O . ALA A 1 94 ? -3.094 3.864 -5.915 1.00 74.81 94 ALA A O 1
ATOM 704 N N . SER A 1 95 ? -3.726 4.040 -8.062 1.00 76.31 95 SER A N 1
ATOM 705 C CA . SER A 1 95 ? -4.908 4.854 -7.765 1.00 76.31 95 SER A CA 1
ATOM 706 C C . SER A 1 95 ? -6.004 4.053 -7.056 1.00 76.31 95 SER A C 1
ATOM 708 O O . SER A 1 95 ? -6.607 4.567 -6.114 1.00 76.31 95 SER A O 1
ATOM 710 N N . ALA A 1 96 ? -6.224 2.790 -7.438 1.00 80.25 96 ALA A N 1
ATOM 711 C CA . ALA A 1 96 ? -7.139 1.890 -6.734 1.00 80.25 96 ALA A CA 1
ATOM 712 C C . ALA A 1 96 ? -6.675 1.613 -5.290 1.00 80.25 96 ALA A C 1
ATOM 714 O O . ALA A 1 96 ? -7.445 1.796 -4.344 1.00 80.25 96 ALA A O 1
ATOM 715 N N . SER A 1 97 ? -5.389 1.299 -5.107 1.00 77.75 97 SER A N 1
ATOM 716 C CA . SER A 1 97 ? -4.774 1.080 -3.792 1.00 77.75 97 SER A CA 1
ATOM 717 C C . SER A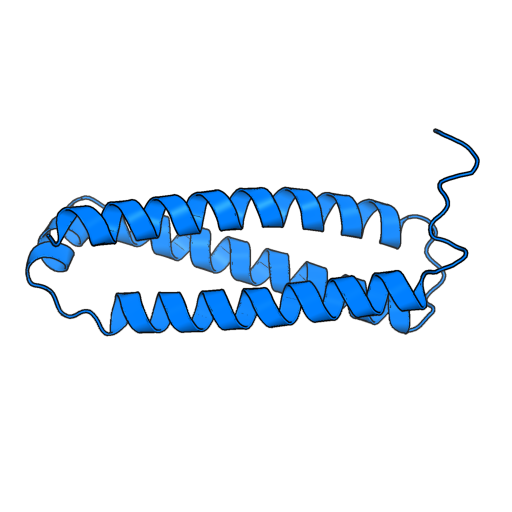 1 97 ? -4.896 2.309 -2.889 1.00 77.75 97 SER A C 1
ATOM 719 O O . SER A 1 97 ? -5.166 2.176 -1.697 1.00 77.75 97 SER A O 1
ATOM 721 N N . PHE A 1 98 ? -4.756 3.519 -3.443 1.00 75.88 98 PHE A N 1
ATOM 722 C CA . PHE A 1 98 ? -4.924 4.758 -2.685 1.00 75.88 98 PHE A CA 1
ATOM 723 C C . PHE A 1 98 ? -6.336 4.888 -2.098 1.00 75.88 98 PHE A C 1
ATOM 725 O O . PHE A 1 98 ? -6.488 5.218 -0.921 1.00 75.88 98 PHE A O 1
ATOM 732 N N . ILE A 1 99 ? -7.369 4.559 -2.880 1.00 80.56 99 ILE A N 1
ATOM 733 C CA . ILE A 1 99 ? -8.763 4.580 -2.414 1.00 80.56 99 ILE A CA 1
ATOM 734 C C . ILE A 1 99 ? -8.973 3.550 -1.296 1.00 80.56 99 ILE A C 1
ATOM 736 O O . ILE A 1 99 ? -9.574 3.880 -0.271 1.00 80.56 99 ILE A O 1
ATOM 740 N N . HIS A 1 100 ? -8.438 2.333 -1.443 1.00 77.88 100 HIS A N 1
ATOM 741 C CA . HIS A 1 100 ? -8.519 1.310 -0.395 1.00 77.88 100 HIS A CA 1
ATOM 742 C C . HIS A 1 100 ? -7.849 1.754 0.910 1.00 77.88 100 HIS A C 1
ATOM 744 O O . HIS A 1 100 ? -8.436 1.600 1.982 1.00 77.88 100 HIS A O 1
ATOM 750 N N . ILE A 1 101 ? -6.666 2.370 0.836 1.00 79.00 101 ILE A N 1
ATOM 751 C CA . ILE A 1 101 ? -5.971 2.899 2.017 1.00 79.00 101 ILE A CA 1
ATOM 752 C C . ILE A 1 101 ? -6.794 4.010 2.681 1.00 79.00 101 ILE A C 1
ATOM 754 O O . ILE A 1 101 ? -6.933 4.007 3.902 1.00 79.00 101 ILE A O 1
ATOM 758 N N . CYS A 1 102 ? -7.391 4.930 1.917 1.00 77.75 102 CYS A N 1
ATOM 759 C CA . CYS A 1 102 ? -8.258 5.971 2.478 1.00 77.75 102 CYS A CA 1
ATOM 760 C C . CYS A 1 102 ? -9.455 5.382 3.239 1.00 77.75 102 CYS A C 1
ATOM 762 O O . CYS A 1 102 ? -9.778 5.851 4.332 1.00 77.75 102 CYS A O 1
ATOM 764 N N . ILE A 1 103 ? -10.083 4.334 2.697 1.00 79.06 103 ILE A N 1
ATOM 765 C CA . ILE A 1 103 ? -11.185 3.630 3.365 1.00 79.06 103 ILE A CA 1
ATOM 766 C C . ILE A 1 103 ? -10.693 2.956 4.650 1.00 79.06 103 ILE A C 1
ATOM 768 O O . ILE A 1 103 ? -11.349 3.080 5.683 1.00 79.06 103 ILE A O 1
ATOM 772 N N . LEU A 1 104 ? -9.533 2.294 4.621 1.00 78.19 104 LEU A N 1
ATOM 773 C CA . LEU A 1 104 ? -8.944 1.651 5.799 1.00 78.19 104 LEU A CA 1
ATOM 774 C C . LEU A 1 104 ? -8.608 2.656 6.906 1.00 78.19 104 LEU A C 1
ATOM 776 O O . LEU A 1 104 ? -8.910 2.406 8.071 1.00 78.19 104 LEU A O 1
ATOM 780 N N . VAL A 1 105 ? -8.038 3.811 6.556 1.00 73.62 105 VAL A N 1
ATOM 781 C CA . VAL A 1 105 ? -7.746 4.886 7.516 1.00 73.62 105 VAL A CA 1
ATOM 782 C C . VAL A 1 105 ? -9.037 5.446 8.107 1.00 73.62 105 VAL A C 1
ATOM 784 O O . VAL A 1 105 ? -9.109 5.647 9.317 1.00 73.62 105 VAL A O 1
ATOM 787 N N . PHE A 1 106 ? -10.074 5.651 7.291 1.00 76.94 106 PHE A N 1
ATOM 788 C CA . PHE A 1 106 ? -11.375 6.105 7.782 1.00 76.94 1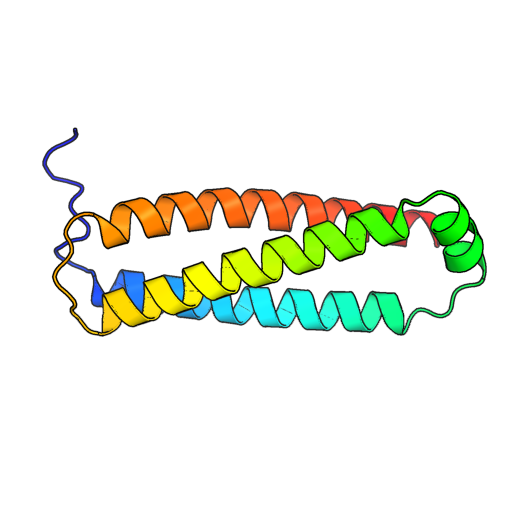06 PHE A CA 1
ATOM 789 C C . PHE A 1 106 ? -12.023 5.075 8.719 1.00 76.94 106 PHE A C 1
ATOM 791 O O . PHE A 1 106 ? -12.526 5.440 9.780 1.00 76.94 106 PHE A O 1
ATOM 798 N N . GLN A 1 107 ? -11.961 3.785 8.373 1.00 72.75 107 GLN A N 1
ATOM 799 C CA . GLN A 1 107 ? -12.444 2.697 9.227 1.00 72.75 107 GLN A CA 1
ATOM 800 C C . GLN A 1 107 ? -11.692 2.649 10.555 1.00 72.75 107 GLN A C 1
ATOM 802 O O . GLN A 1 107 ? -12.335 2.546 11.597 1.00 72.75 107 GLN A O 1
ATOM 807 N N . LEU A 1 108 ? -10.361 2.761 10.526 1.00 70.88 108 LEU A N 1
ATOM 808 C CA . LEU A 1 108 ? -9.524 2.781 11.723 1.00 70.88 108 LEU A CA 1
ATOM 809 C C . LEU A 1 108 ? -9.830 4.004 12.595 1.00 70.88 108 LEU A C 1
ATOM 811 O O . LEU A 1 108 ? -10.015 3.858 13.798 1.00 70.88 108 LEU A O 1
ATOM 815 N N . TYR A 1 109 ? -9.955 5.190 11.993 1.00 71.00 109 TYR A N 1
ATOM 816 C CA . TYR A 1 109 ? -10.298 6.427 12.696 1.00 71.00 109 TYR A CA 1
ATOM 817 C C . TYR A 1 109 ? -11.663 6.337 13.381 1.00 71.00 109 TYR A C 1
ATOM 819 O O . TYR A 1 109 ? -11.791 6.718 14.544 1.00 71.00 109 TYR A O 1
ATOM 827 N N . ASN A 1 110 ? -12.670 5.790 12.697 1.00 70.31 110 ASN A N 1
ATOM 828 C CA . ASN A 1 110 ? -13.994 5.599 13.283 1.00 70.31 110 ASN A CA 1
ATOM 829 C C . ASN A 1 110 ? -13.942 4.598 14.454 1.00 70.31 110 ASN A C 1
ATOM 831 O O . ASN 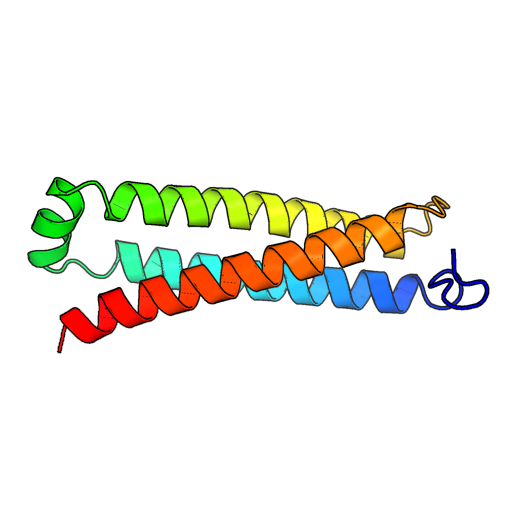A 1 110 ? -14.502 4.856 15.516 1.00 70.31 110 ASN A O 1
ATOM 835 N N . LEU A 1 111 ? -13.163 3.520 14.300 1.00 65.94 111 LEU A N 1
ATOM 836 C CA . LEU A 1 111 ? -12.899 2.534 15.354 1.00 65.94 111 LEU A CA 1
ATOM 837 C C . LEU A 1 111 ? -12.162 3.114 16.565 1.00 65.94 111 LEU A C 1
ATOM 839 O O . LEU A 1 111 ? -12.339 2.596 17.665 1.00 65.94 111 LEU A O 1
ATOM 843 N N . THR A 1 112 ? -11.319 4.133 16.374 1.00 64.81 112 THR A N 1
ATOM 844 C CA . THR A 1 112 ? -10.611 4.840 17.451 1.00 64.81 112 THR A CA 1
ATOM 845 C C . THR A 1 112 ? -11.498 5.889 18.120 1.00 64.81 112 THR A C 1
ATOM 847 O O . THR A 1 112 ? -11.476 5.989 19.339 1.00 64.81 112 THR A O 1
ATOM 850 N N . ARG A 1 113 ? -12.322 6.633 17.370 1.00 62.75 113 ARG A N 1
ATOM 851 C CA . ARG A 1 113 ? -13.245 7.634 17.938 1.00 62.75 113 ARG A CA 1
ATOM 852 C C . ARG A 1 113 ? -14.331 7.041 18.821 1.00 62.75 113 ARG A C 1
ATOM 854 O O . ARG A 1 113 ? -14.741 7.693 19.765 1.00 62.75 113 ARG A O 1
ATOM 861 N N . GLU A 1 114 ? -14.793 5.827 18.540 1.00 51.00 114 GLU A N 1
ATOM 862 C CA . GLU A 1 114 ? -15.716 5.121 19.439 1.00 51.00 114 GLU A CA 1
ATOM 863 C C . GLU A 1 114 ? -15.048 4.641 20.750 1.00 51.00 114 GLU A C 1
ATOM 865 O O . GLU A 1 114 ? -15.716 4.023 21.588 1.00 51.00 114 GLU A O 1
ATOM 870 N N . GLN A 1 115 ? -13.735 4.869 20.917 1.00 47.41 115 GLN A N 1
ATOM 871 C CA . GLN A 1 115 ? -12.979 4.558 22.139 1.00 47.41 115 GLN A CA 1
ATOM 872 C C . GLN A 1 115 ? -12.860 5.750 23.103 1.00 47.41 115 GLN A C 1
ATOM 874 O O . GLN A 1 115 ? -12.595 5.491 24.278 1.00 47.41 115 GLN A O 1
ATOM 879 N N . GLU A 1 116 ? -13.054 6.995 22.638 1.00 42.44 116 GLU A N 1
ATOM 880 C CA . GLU A 1 116 ? -13.226 8.198 23.485 1.00 42.44 116 GLU A CA 1
ATOM 881 C C . GLU A 1 116 ? -14.680 8.334 23.961 1.00 42.44 116 GLU A C 1
ATOM 883 O O . GLU A 1 116 ? -14.869 8.656 25.157 1.00 42.44 116 GLU A O 1
#

Organism: NCBI:txid2487322

Foldseek 3Di:
DDPPPQCVVPLQVLLVVQLVVLVVVLVVLVVLVCVVVVPPDPCVVVVVVVCNVVVLVVLSVVLNVLSVVLNVLSVCSNVVPPDSCSSVVSVVSVVVSVVSSVVSVVVSVVVVVVVD

pLDDT: mean 70.1, std 12.12, range [40.47, 87.5]

Radius of gyration: 17.61 Å; chains: 1; bounding box: 36×23×54 Å

Sequence (116 aa):
YIPGVSFSAHRDGLGATLSSYAGTMIAILIAALTFLIGSRTRRLAKIREYGYMTSVVIVYALSFVELGALFFCGLLLLSSISGYMIPTIAIGIASASFIHICILVFQLYNLTREQE